Protein AF-A0A957FYM4-F1 (afdb_monomer_lite)

Foldseek 3Di:
DPDPPPDPDDPDPPPVCNVDPDVVVVVPDDPDPVVVVVVLVVLLVVVVVLVVLLVVLVVLLVVLVVVLVVLVVQLCVCPVVVVNVVSNVVSVVVNVVSVVSNVCSVVSNLVSLLVSLVSSLVVQLVVVVVVVVPDDPVVCVVDPPVVVSVVSNVVSVVVSCCSNPVVD

pLDDT: mean 79.16, std 12.12, range [47.62, 95.25]

Secondary structure (DSSP, 8-state):
---TTS---------GGGTS--HHHHHS-----HHHHHHHHHHHGGGHHHHHHHHHHHHHHHHHHHHHHHHHHHIIIIIIITT-HHHHHHHHHHHHHHHHHHHHHHHHHHHHHHHHHHHHHHHHHHHHHHHHHTS-HHHHHHS-HHHHHHHHHHHHHHHHHHHHHT--

Sequence (168 aa):
MSEATKKRSKREPVRLQDIMPDEDTLVLGKSYDSTLMRRLLRYMLPYKQRLAYAVVLMILAAFTGVAAPWIIGKAIDEGIRGGSLSTLRMWTGAFAAVALVEWYANRGRISLMAYVGTKVVADLRQQLFRHLHSLSLNFFNNYSIGRLMSRLLSDVEVMQDFITWSIT

Radius of gyration: 29.28 Å; chains: 1; bounding box: 52×36×106 Å

Structure (mmCIF, N/CA/C/O backbone):
data_AF-A0A957FYM4-F1
#
_entry.id   AF-A0A957FYM4-F1
#
loop_
_atom_site.group_PDB
_atom_site.id
_atom_site.type_symbol
_atom_site.label_atom_id
_atom_site.label_alt_id
_atom_site.label_comp_id
_atom_site.label_asym_id
_atom_site.label_entity_id
_atom_site.label_seq_id
_atom_site.pdbx_PDB_ins_code
_atom_site.Cartn_x
_atom_site.Cartn_y
_atom_site.Cartn_z
_atom_site.occupancy
_atom_site.B_iso_or_equiv
_atom_site.auth_seq_id
_atom_site.auth_comp_id
_atom_site.auth_asym_id
_atom_site.auth_atom_id
_atom_site.pdbx_PDB_model_num
ATOM 1 N N . MET A 1 1 ? 25.087 -29.239 73.507 1.00 47.62 1 MET A N 1
ATOM 2 C CA . MET A 1 1 ? 23.886 -28.432 73.176 1.00 47.62 1 MET A CA 1
ATOM 3 C C . MET A 1 1 ? 24.252 -27.267 72.246 1.00 47.62 1 MET A C 1
ATOM 5 O O . MET A 1 1 ? 23.859 -26.129 72.455 1.00 47.62 1 MET A O 1
ATOM 9 N N . SER A 1 2 ? 25.045 -27.577 71.217 1.00 54.03 2 SER A N 1
ATOM 10 C CA . SER A 1 2 ? 25.650 -26.657 70.254 1.00 54.03 2 SER A CA 1
ATOM 11 C C . SER A 1 2 ? 25.184 -27.128 68.886 1.00 54.03 2 SER A C 1
ATOM 13 O O . SER A 1 2 ? 25.703 -28.131 68.421 1.00 54.03 2 SER A O 1
ATOM 15 N N . GLU A 1 3 ? 24.147 -26.505 68.319 1.00 53.78 3 GLU A N 1
ATOM 16 C CA . GLU A 1 3 ? 23.767 -26.716 66.905 1.00 53.78 3 GLU A CA 1
ATOM 17 C C . GLU A 1 3 ? 22.685 -25.754 66.372 1.00 53.78 3 GLU A C 1
ATOM 19 O O . GLU A 1 3 ? 22.454 -25.696 65.168 1.00 53.78 3 GLU A O 1
ATOM 24 N N . ALA A 1 4 ? 22.053 -24.925 67.212 1.00 56.47 4 ALA A N 1
ATOM 25 C CA . ALA A 1 4 ? 20.946 -24.066 66.771 1.00 56.47 4 ALA A CA 1
ATOM 26 C C . ALA A 1 4 ? 21.354 -22.683 66.208 1.00 56.47 4 ALA A C 1
ATOM 28 O O . ALA A 1 4 ? 20.486 -21.910 65.805 1.00 56.47 4 ALA A O 1
ATOM 29 N N . THR A 1 5 ? 22.649 -22.350 66.133 1.00 58.56 5 THR A N 1
ATOM 30 C CA . THR A 1 5 ? 23.109 -20.979 65.802 1.00 58.56 5 THR A CA 1
ATOM 31 C C . THR A 1 5 ? 23.851 -20.850 64.465 1.00 58.56 5 THR A C 1
ATOM 33 O O . THR A 1 5 ? 24.456 -19.815 64.198 1.00 58.56 5 THR A O 1
ATOM 36 N N . LYS A 1 6 ? 23.814 -21.862 63.584 1.00 55.31 6 LYS A N 1
ATOM 37 C CA . LYS A 1 6 ? 24.590 -21.860 62.322 1.00 55.31 6 LYS A CA 1
ATOM 38 C C . LYS A 1 6 ? 23.749 -22.049 61.056 1.00 55.31 6 LYS A C 1
ATOM 40 O O . LYS A 1 6 ? 24.162 -22.730 60.125 1.00 55.31 6 LYS A O 1
ATOM 45 N N . LYS A 1 7 ? 22.571 -21.423 60.979 1.00 52.84 7 LYS A N 1
ATOM 46 C CA . LYS A 1 7 ? 21.787 -21.393 59.726 1.00 52.84 7 LYS A CA 1
ATOM 47 C C . LYS A 1 7 ? 21.223 -20.015 59.374 1.00 52.84 7 LYS A C 1
ATOM 49 O O . LYS A 1 7 ? 20.164 -19.903 58.771 1.00 52.84 7 LYS A O 1
ATOM 54 N N . ARG A 1 8 ? 21.943 -18.955 59.762 1.00 56.97 8 ARG A N 1
ATOM 55 C CA . ARG A 1 8 ? 21.573 -17.553 59.494 1.00 56.97 8 ARG A CA 1
ATOM 56 C C . ARG A 1 8 ? 22.384 -16.863 58.390 1.00 56.97 8 ARG A C 1
ATOM 58 O O . ARG A 1 8 ? 22.228 -15.665 58.215 1.00 56.97 8 ARG A O 1
ATOM 65 N N . SER A 1 9 ? 23.230 -17.572 57.644 1.00 56.88 9 SER A N 1
ATOM 66 C CA . SER A 1 9 ? 24.100 -16.944 56.640 1.00 56.88 9 SER A CA 1
ATOM 67 C C . SER A 1 9 ? 23.842 -17.497 55.241 1.00 56.88 9 SER A C 1
ATOM 69 O O . SER A 1 9 ? 23.815 -18.713 55.068 1.00 56.88 9 SER A O 1
ATOM 71 N N . LYS A 1 10 ? 23.700 -16.576 54.279 1.00 54.09 10 LYS A N 1
ATOM 72 C CA . LYS A 1 10 ? 23.363 -16.728 52.849 1.00 54.09 10 LYS A CA 1
ATOM 73 C C . LYS A 1 10 ? 21.873 -16.722 52.493 1.00 54.09 10 LYS A C 1
ATOM 75 O O . LYS A 1 10 ? 21.358 -17.647 51.879 1.00 54.09 10 LYS A O 1
ATOM 80 N N . ARG A 1 11 ? 21.186 -15.620 52.798 1.00 59.94 11 ARG A N 1
ATOM 81 C CA . ARG A 1 11 ? 20.218 -15.076 51.833 1.00 59.94 11 ARG A CA 1
ATOM 82 C C . ARG A 1 11 ? 20.982 -14.021 51.048 1.00 59.94 11 ARG A C 1
ATOM 84 O O . ARG A 1 11 ? 21.239 -12.944 51.577 1.00 59.94 11 ARG A O 1
ATOM 91 N N . GLU A 1 12 ? 21.466 -14.387 49.867 1.00 68.62 12 GLU A N 1
ATOM 92 C CA . GLU A 1 12 ? 21.976 -13.396 48.919 1.00 68.62 12 GLU A CA 1
ATOM 93 C C . GLU A 1 12 ? 20.856 -12.377 48.657 1.00 68.62 12 GLU A C 1
ATOM 95 O O . GLU A 1 12 ? 19.691 -12.781 48.557 1.00 68.62 12 GLU A O 1
ATOM 100 N N . PRO A 1 13 ? 21.147 -11.065 48.618 1.00 63.56 13 PRO A N 1
ATOM 101 C CA . PRO A 1 13 ? 20.144 -10.098 48.210 1.00 63.56 13 PRO A CA 1
ATOM 102 C C . PRO A 1 13 ? 19.756 -10.433 46.770 1.00 63.56 13 PRO A C 1
ATOM 104 O O . PRO A 1 13 ? 20.613 -10.419 45.886 1.00 63.56 13 PRO A O 1
ATOM 107 N N . VAL A 1 14 ? 18.482 -10.777 46.562 1.00 63.59 14 VAL A N 1
ATOM 108 C CA . VAL A 1 14 ? 17.882 -10.922 45.230 1.00 63.59 14 VAL A CA 1
ATOM 109 C C . VAL A 1 14 ? 18.240 -9.655 44.466 1.00 63.59 14 VAL A C 1
ATOM 111 O O . VAL A 1 14 ? 17.864 -8.555 44.883 1.00 63.59 14 VAL A O 1
ATOM 114 N N . ARG A 1 15 ? 19.075 -9.783 43.433 1.00 71.81 15 ARG A N 1
ATOM 115 C CA . ARG A 1 15 ? 19.561 -8.615 42.705 1.00 71.81 15 ARG A CA 1
ATOM 116 C C . ARG A 1 15 ? 18.370 -8.073 41.915 1.00 71.81 15 ARG A C 1
ATOM 118 O O . ARG A 1 15 ? 17.588 -8.844 41.377 1.00 71.81 15 ARG A O 1
ATOM 125 N N . LEU A 1 16 ? 18.206 -6.753 41.843 1.00 60.53 16 LEU A N 1
ATOM 126 C CA . LEU A 1 16 ? 17.051 -6.129 41.169 1.00 60.53 16 LEU A CA 1
ATOM 127 C C . LEU A 1 16 ? 16.911 -6.555 39.689 1.00 60.53 16 LEU A C 1
ATOM 129 O O . LEU A 1 16 ? 15.799 -6.621 39.174 1.00 60.53 16 LEU A O 1
ATOM 133 N N . GLN A 1 17 ? 18.027 -6.935 39.064 1.00 62.72 17 GLN A N 1
ATOM 134 C CA . GLN A 1 17 ? 18.131 -7.579 37.745 1.00 62.72 17 GLN A CA 1
ATOM 135 C C . GLN A 1 17 ? 17.377 -8.920 37.613 1.00 62.72 17 GLN A C 1
ATOM 137 O O . GLN A 1 17 ? 17.056 -9.313 36.503 1.00 62.72 17 GLN A O 1
ATOM 142 N N . ASP A 1 18 ? 17.062 -9.619 38.709 1.00 66.00 18 ASP A N 1
ATOM 143 C CA . ASP A 1 18 ? 16.307 -10.883 38.669 1.00 66.00 18 ASP A CA 1
ATOM 144 C C . ASP A 1 18 ? 14.781 -10.652 38.739 1.00 66.00 18 ASP A C 1
ATOM 146 O O . ASP A 1 18 ? 13.994 -11.563 38.487 1.00 66.00 18 ASP A O 1
ATOM 150 N N . ILE A 1 19 ? 14.349 -9.438 39.115 1.00 66.19 19 ILE A N 1
ATOM 151 C CA . ILE A 1 19 ? 12.933 -9.042 39.253 1.00 66.19 19 ILE A CA 1
ATOM 152 C C . ILE A 1 19 ? 12.475 -8.227 38.036 1.00 66.19 19 ILE A C 1
ATOM 154 O O . ILE A 1 19 ? 11.308 -8.302 37.647 1.00 66.19 19 ILE A O 1
ATOM 158 N N . MET A 1 20 ? 13.383 -7.457 37.432 1.00 59.78 20 MET A N 1
ATOM 159 C CA . MET A 1 20 ? 13.159 -6.769 36.165 1.00 59.78 20 MET A CA 1
ATOM 160 C C . MET A 1 20 ? 13.677 -7.646 35.020 1.00 59.78 20 MET A C 1
ATOM 162 O O . MET A 1 20 ? 14.887 -7.691 34.821 1.00 59.78 20 MET A O 1
ATOM 166 N N . PRO A 1 21 ? 12.804 -8.351 34.274 1.00 58.84 21 PRO A N 1
ATOM 167 C CA . PRO A 1 21 ? 13.200 -8.894 32.979 1.00 58.84 21 PRO A CA 1
ATOM 168 C C . PRO A 1 21 ? 13.765 -7.748 32.127 1.00 58.84 21 PRO A C 1
ATOM 170 O O . PRO A 1 21 ? 13.123 -6.698 32.048 1.00 58.84 21 PRO A O 1
ATOM 173 N N . ASP A 1 22 ? 14.959 -7.928 31.542 1.00 62.03 22 ASP A N 1
ATOM 174 C CA . ASP A 1 22 ? 15.563 -6.965 30.608 1.00 62.03 22 ASP A CA 1
ATOM 175 C C . ASP A 1 22 ? 14.495 -6.505 29.610 1.00 62.03 22 ASP A C 1
ATOM 177 O O . ASP A 1 22 ? 13.713 -7.333 29.129 1.00 62.03 22 ASP A O 1
ATOM 181 N N . GLU A 1 23 ? 14.433 -5.211 29.283 1.00 57.72 23 GLU A N 1
ATOM 182 C CA . GLU A 1 23 ? 13.453 -4.687 28.315 1.00 57.72 23 GLU A CA 1
ATOM 183 C C . GLU A 1 23 ? 13.493 -5.476 26.988 1.00 57.72 23 GLU A C 1
ATOM 185 O O . GLU A 1 23 ? 12.464 -5.697 26.350 1.00 57.72 23 GLU A O 1
ATOM 190 N N . ASP A 1 24 ? 14.652 -6.046 26.661 1.00 55.38 24 ASP A N 1
ATOM 191 C CA . ASP A 1 24 ? 14.901 -6.927 25.523 1.00 55.38 24 ASP A CA 1
ATOM 192 C C . ASP A 1 24 ? 14.105 -8.252 25.585 1.00 55.38 24 ASP A C 1
ATOM 194 O O . ASP A 1 24 ? 13.663 -8.776 24.559 1.00 55.38 24 ASP A O 1
ATOM 198 N N . THR A 1 25 ? 13.847 -8.785 26.785 1.00 52.59 25 THR A N 1
ATOM 199 C CA . THR A 1 25 ? 13.012 -9.985 26.997 1.00 52.59 25 THR A CA 1
ATOM 200 C C . THR A 1 25 ? 11.509 -9.699 26.923 1.00 52.59 25 THR A C 1
ATOM 202 O O . THR A 1 25 ? 10.739 -10.602 26.601 1.00 52.59 25 THR A O 1
ATOM 205 N N . LEU A 1 26 ? 11.070 -8.448 27.121 1.00 56.62 26 LEU A N 1
ATOM 206 C CA . LEU A 1 26 ? 9.686 -8.028 26.844 1.00 56.62 26 LEU A CA 1
ATOM 207 C C . LEU A 1 26 ? 9.401 -7.941 25.334 1.00 56.62 26 LEU A C 1
ATOM 209 O O . LEU A 1 26 ? 8.263 -8.153 24.911 1.00 56.62 26 LEU A O 1
ATOM 213 N N . VAL A 1 27 ? 10.430 -7.677 24.522 1.00 57.34 27 VAL A N 1
ATOM 214 C CA . VAL A 1 27 ? 10.346 -7.654 23.050 1.00 57.34 27 VAL A CA 1
ATOM 215 C C . VAL A 1 27 ? 10.353 -9.077 22.462 1.00 57.34 27 VAL A C 1
ATOM 217 O O . VAL A 1 27 ? 9.777 -9.321 21.399 1.00 57.34 27 VAL A O 1
ATOM 220 N N . LEU A 1 28 ? 10.924 -10.050 23.176 1.00 61.09 28 LEU A N 1
ATOM 221 C CA . LEU A 1 28 ? 11.068 -11.440 22.742 1.00 61.09 28 LEU A CA 1
ATOM 222 C C . LEU A 1 28 ? 10.103 -12.383 23.475 1.00 61.09 28 LEU A C 1
ATOM 224 O O . LEU A 1 28 ? 10.483 -13.095 24.398 1.00 61.09 28 LEU A O 1
ATOM 228 N N . GLY A 1 29 ? 8.860 -12.472 22.991 1.00 53.97 29 GLY A N 1
ATOM 229 C CA . GLY A 1 29 ? 8.046 -13.670 23.238 1.00 53.97 29 GLY A CA 1
ATOM 230 C C . GLY A 1 29 ? 6.637 -13.453 23.771 1.00 53.97 29 GLY A C 1
ATOM 231 O O . GLY A 1 29 ? 6.242 -14.074 24.756 1.00 53.97 29 GLY A O 1
ATOM 232 N N . LYS A 1 30 ? 5.808 -12.698 23.047 1.00 55.47 30 LYS A N 1
ATOM 233 C CA . LYS A 1 30 ? 4.384 -13.040 22.985 1.00 55.47 30 LYS A CA 1
ATOM 234 C C . LYS A 1 30 ? 4.096 -13.580 21.595 1.00 55.47 30 LYS A C 1
ATOM 236 O O . LYS A 1 30 ? 4.066 -12.837 20.619 1.00 55.47 30 LYS A O 1
ATOM 241 N N . SER A 1 31 ? 3.975 -14.901 21.528 1.00 52.88 31 SER A N 1
ATOM 242 C CA . SER A 1 31 ? 3.638 -15.671 20.338 1.00 52.88 31 SER A CA 1
ATOM 243 C C . SER A 1 31 ? 2.541 -14.976 19.542 1.00 52.88 31 SER A C 1
ATOM 245 O O . SER A 1 31 ? 1.538 -14.559 20.119 1.00 52.88 31 SER A O 1
ATOM 247 N N . TYR A 1 32 ? 2.737 -14.874 18.228 1.00 63.41 32 TYR A N 1
ATOM 248 C CA . TYR A 1 32 ? 1.705 -14.517 17.260 1.00 63.41 32 TYR A CA 1
ATOM 249 C C . TYR A 1 32 ? 0.356 -15.137 17.662 1.00 63.41 32 TYR A C 1
ATOM 251 O O . TYR A 1 32 ? 0.157 -16.351 17.551 1.00 63.41 32 TYR A O 1
ATOM 259 N N . ASP A 1 33 ? -0.561 -14.319 18.184 1.00 76.00 33 ASP A N 1
ATOM 260 C CA . ASP A 1 33 ? -1.870 -14.801 18.609 1.00 76.00 33 ASP A CA 1
ATOM 261 C C . ASP A 1 33 ? -2.749 -14.949 17.366 1.00 76.00 33 ASP A C 1
ATOM 263 O O . ASP A 1 33 ? -3.435 -14.028 16.908 1.00 76.00 33 ASP A O 1
ATOM 267 N N . SER A 1 34 ? -2.678 -16.142 16.781 1.00 73.94 34 SER A N 1
ATOM 268 C CA . SER A 1 34 ? -3.443 -16.523 15.593 1.00 73.94 34 SER A CA 1
ATOM 269 C C . SER A 1 34 ? -4.955 -16.312 15.761 1.00 73.94 34 SER A C 1
ATOM 271 O O . SER A 1 34 ? -5.656 -16.062 14.776 1.00 73.94 34 SER A O 1
ATOM 273 N N . THR A 1 35 ? -5.469 -16.328 16.997 1.00 79.50 35 THR A N 1
ATOM 274 C CA . THR A 1 35 ? -6.880 -16.054 17.301 1.00 79.50 35 THR A CA 1
ATOM 275 C C . THR A 1 35 ? -7.217 -14.588 17.051 1.00 79.50 35 THR A C 1
ATOM 277 O O . THR A 1 35 ? -8.233 -14.282 16.416 1.00 79.50 35 THR A O 1
ATOM 280 N N . LEU A 1 36 ? -6.346 -13.676 17.497 1.00 72.62 36 LEU A N 1
ATOM 281 C CA . LEU A 1 36 ? -6.487 -12.242 17.250 1.00 72.62 36 LEU A CA 1
ATOM 282 C C . LEU A 1 36 ? -6.352 -11.929 15.759 1.00 72.62 36 LEU A C 1
ATOM 284 O O . LEU A 1 36 ? -7.194 -11.208 15.219 1.00 72.62 36 LEU A O 1
ATOM 288 N N . MET A 1 37 ? -5.392 -12.548 15.062 1.00 74.25 37 MET A N 1
ATOM 289 C CA . MET A 1 37 ? -5.281 -12.381 13.608 1.00 74.25 37 MET A CA 1
ATOM 290 C C . MET A 1 37 ? -6.512 -12.869 12.861 1.00 74.25 37 MET A C 1
ATOM 292 O O . MET A 1 37 ? -7.019 -12.172 11.985 1.00 74.25 37 MET A O 1
ATOM 296 N N . ARG A 1 38 ? -7.067 -14.027 13.226 1.00 79.81 38 ARG A N 1
ATOM 297 C CA . ARG A 1 38 ? -8.289 -14.529 12.589 1.00 79.81 38 ARG A CA 1
ATOM 298 C C . ARG A 1 38 ? -9.481 -13.599 12.820 1.00 79.81 38 ARG A C 1
ATOM 300 O O . ARG A 1 38 ? -10.337 -13.466 11.943 1.00 79.81 38 ARG A O 1
ATOM 307 N N . ARG A 1 39 ? -9.542 -12.939 13.981 1.00 78.12 39 ARG A N 1
ATOM 308 C CA . ARG A 1 39 ? -10.565 -11.931 14.282 1.00 78.12 39 ARG A CA 1
ATOM 309 C C . ARG A 1 39 ? -10.377 -10.672 13.434 1.00 78.12 39 ARG A C 1
ATOM 311 O O . ARG A 1 39 ? -11.365 -10.177 12.903 1.00 78.12 39 ARG A O 1
ATOM 318 N N . LEU A 1 40 ? -9.145 -10.209 13.230 1.00 74.38 40 LEU A N 1
ATOM 319 C CA . LEU A 1 40 ? -8.841 -9.060 12.364 1.00 74.38 40 LEU A CA 1
ATOM 320 C C . LEU A 1 40 ? -9.120 -9.334 10.895 1.00 74.38 40 LEU A C 1
ATOM 322 O O . LEU A 1 40 ? -9.804 -8.548 10.241 1.00 74.38 40 LEU A O 1
ATOM 326 N N . LEU A 1 41 ? -8.696 -10.497 10.404 1.00 76.19 41 LEU A N 1
ATOM 327 C CA . LEU A 1 41 ? -9.007 -10.945 9.051 1.00 76.19 41 LEU A CA 1
ATOM 328 C C . LEU A 1 41 ? -10.521 -10.969 8.810 1.00 76.19 41 LEU A C 1
ATOM 330 O O . LEU A 1 41 ? -10.971 -10.665 7.708 1.00 76.19 41 LEU A O 1
ATOM 334 N N . ARG A 1 42 ? -11.335 -11.239 9.841 1.00 83.25 42 ARG A N 1
ATOM 335 C CA . ARG A 1 42 ? -12.797 -11.160 9.733 1.00 83.25 42 ARG A CA 1
ATOM 336 C C . ARG A 1 42 ? -13.319 -9.738 9.507 1.00 83.25 42 ARG A C 1
ATOM 338 O O . ARG A 1 42 ? -14.280 -9.590 8.759 1.00 83.25 42 ARG A O 1
ATOM 345 N N . TYR A 1 43 ? -12.697 -8.712 10.087 1.00 75.44 43 TYR A N 1
ATOM 346 C CA . TYR A 1 43 ? -13.034 -7.312 9.783 1.00 75.44 43 TYR A CA 1
ATOM 347 C C . TYR A 1 43 ? -12.554 -6.886 8.390 1.00 75.44 43 TYR A C 1
ATOM 349 O O . TYR A 1 43 ? -13.137 -5.990 7.789 1.00 75.44 43 TYR A O 1
ATOM 357 N N . MET A 1 44 ? -11.545 -7.564 7.838 1.00 75.75 44 MET A N 1
ATOM 358 C CA . MET A 1 44 ? -11.050 -7.330 6.478 1.00 75.75 44 MET A CA 1
ATOM 359 C C . MET A 1 44 ? -11.864 -8.054 5.389 1.00 75.75 44 MET A C 1
ATOM 361 O O . MET A 1 44 ? -11.954 -7.557 4.266 1.00 75.75 44 MET A O 1
ATOM 365 N N . LEU A 1 45 ? -12.500 -9.194 5.702 1.00 80.31 45 LEU A N 1
ATOM 366 C CA . LEU A 1 45 ? -13.365 -9.968 4.790 1.00 80.31 45 LEU A CA 1
ATOM 367 C C . LEU A 1 45 ? -14.399 -9.146 3.990 1.00 80.31 45 LEU A C 1
ATOM 369 O O . LEU A 1 45 ? -14.524 -9.409 2.789 1.00 80.31 45 LEU A O 1
ATOM 373 N N . PRO A 1 46 ? -15.140 -8.174 4.565 1.00 83.38 46 PRO A N 1
ATOM 374 C CA . PRO A 1 46 ? -16.076 -7.354 3.786 1.00 83.38 46 PRO A CA 1
ATOM 375 C C . PRO A 1 46 ? -15.391 -6.550 2.669 1.00 83.38 46 PRO A C 1
ATOM 377 O O . PRO A 1 46 ? -16.026 -6.226 1.668 1.00 83.38 46 PRO A O 1
ATOM 380 N N . TYR A 1 47 ? -14.083 -6.300 2.779 1.00 83.94 47 TYR A N 1
ATOM 381 C CA . TYR A 1 47 ? -13.279 -5.571 1.798 1.00 83.94 47 TYR A CA 1
ATOM 382 C C . TYR A 1 47 ? -12.472 -6.491 0.860 1.00 83.94 47 TYR A C 1
ATOM 384 O O . TYR A 1 47 ? -11.612 -6.008 0.122 1.00 83.94 47 TYR A O 1
ATOM 392 N N . LYS A 1 48 ? -12.766 -7.804 0.819 1.00 82.88 48 LYS A N 1
ATOM 393 C CA . LYS A 1 48 ? -12.007 -8.818 0.052 1.00 82.88 48 LYS A CA 1
ATOM 394 C C . LYS A 1 48 ? -11.786 -8.485 -1.426 1.00 82.88 48 LYS A C 1
ATOM 396 O O . LYS A 1 48 ? -10.723 -8.778 -1.953 1.00 82.88 48 LYS A O 1
ATOM 401 N N . GLN A 1 49 ? -12.757 -7.856 -2.094 1.00 87.06 49 GLN A N 1
ATOM 402 C CA . GLN A 1 49 ? -12.613 -7.472 -3.504 1.00 87.06 49 GLN A CA 1
ATOM 403 C C . GLN A 1 49 ? -11.549 -6.385 -3.672 1.00 87.06 49 GLN A C 1
ATOM 405 O O . GLN A 1 49 ? -10.698 -6.480 -4.546 1.00 87.06 49 GLN A O 1
ATOM 410 N N . ARG A 1 50 ? -11.557 -5.377 -2.794 1.00 86.69 50 ARG A N 1
ATOM 411 C CA . ARG A 1 50 ? -10.576 -4.282 -2.811 1.00 86.69 50 ARG A CA 1
ATOM 412 C C . ARG A 1 50 ? -9.187 -4.785 -2.438 1.00 86.69 50 ARG A C 1
ATOM 414 O O . ARG A 1 50 ? -8.219 -4.395 -3.076 1.00 86.69 50 ARG A O 1
ATOM 421 N N . LEU A 1 51 ? -9.103 -5.700 -1.473 1.00 85.25 51 LEU A N 1
ATOM 422 C CA . LEU A 1 51 ? -7.852 -6.379 -1.136 1.00 85.25 51 LEU A CA 1
ATOM 423 C C . LEU A 1 51 ? -7.322 -7.202 -2.314 1.00 85.25 51 LEU A C 1
ATOM 425 O O . LEU A 1 51 ? -6.143 -7.099 -2.626 1.00 85.25 51 LEU A O 1
ATOM 429 N N . ALA A 1 52 ? -8.179 -7.945 -3.020 1.00 88.56 52 ALA A N 1
ATOM 430 C CA . ALA A 1 52 ? -7.773 -8.688 -4.212 1.00 88.56 52 ALA A CA 1
ATOM 431 C C . ALA A 1 52 ? -7.221 -7.757 -5.304 1.00 88.56 52 ALA A C 1
ATOM 433 O O . ALA A 1 52 ? -6.150 -8.021 -5.843 1.00 88.56 52 ALA A O 1
ATOM 434 N N . TYR A 1 53 ? -7.886 -6.627 -5.574 1.00 91.38 53 TYR A N 1
ATOM 435 C CA . TYR A 1 53 ? -7.363 -5.613 -6.496 1.00 91.38 53 TYR A CA 1
ATOM 436 C C . TYR A 1 53 ? -6.013 -5.048 -6.039 1.00 91.38 53 TYR A C 1
ATOM 438 O O . TYR A 1 53 ? -5.100 -4.917 -6.851 1.00 91.38 53 TYR A O 1
ATOM 446 N N . ALA A 1 54 ? -5.850 -4.758 -4.748 1.00 87.69 54 ALA A N 1
ATOM 447 C CA . ALA A 1 54 ? -4.584 -4.266 -4.212 1.00 87.69 54 ALA A CA 1
ATOM 448 C C . ALA A 1 54 ? -3.453 -5.304 -4.337 1.00 87.69 54 ALA A C 1
ATOM 450 O O . ALA A 1 54 ? -2.326 -4.932 -4.654 1.00 87.69 54 ALA A O 1
ATOM 451 N N . VAL A 1 55 ? -3.753 -6.598 -4.167 1.00 89.38 55 VAL A N 1
ATOM 452 C CA . VAL A 1 55 ? -2.799 -7.700 -4.389 1.00 89.38 55 VAL A CA 1
ATOM 453 C C . VAL A 1 55 ? -2.388 -7.791 -5.860 1.00 89.38 55 VAL A C 1
ATOM 455 O O . VAL A 1 55 ? -1.204 -7.938 -6.147 1.00 89.38 55 VAL A O 1
ATOM 458 N N . VAL A 1 56 ? -3.320 -7.639 -6.804 1.00 93.00 56 VAL A N 1
ATOM 459 C CA . VAL A 1 56 ? -2.978 -7.609 -8.239 1.00 93.00 56 VAL A CA 1
ATOM 460 C C . VAL A 1 56 ? -2.056 -6.427 -8.556 1.00 93.00 56 VAL A C 1
ATOM 462 O O . VAL A 1 56 ? -1.041 -6.609 -9.225 1.00 93.00 56 VAL A O 1
ATOM 465 N N . LEU A 1 57 ? -2.357 -5.233 -8.033 1.00 91.62 57 LEU A N 1
ATOM 466 C CA . LEU A 1 57 ? -1.496 -4.056 -8.199 1.00 91.62 57 LEU A CA 1
ATOM 467 C C . LEU A 1 57 ? -0.120 -4.243 -7.546 1.00 91.62 57 LEU A C 1
ATOM 469 O O . LEU A 1 57 ? 0.876 -3.764 -8.078 1.00 91.62 57 LEU A O 1
ATOM 473 N N . MET A 1 58 ? -0.049 -4.960 -6.423 1.00 90.31 58 MET A N 1
ATOM 474 C CA . MET A 1 58 ? 1.209 -5.306 -5.763 1.00 90.31 58 MET A CA 1
ATOM 475 C C . MET A 1 58 ? 2.082 -6.217 -6.616 1.00 90.31 58 MET A C 1
ATOM 477 O O . MET A 1 58 ? 3.267 -5.946 -6.781 1.00 90.31 58 MET A O 1
ATOM 481 N N . ILE A 1 59 ? 1.493 -7.273 -7.175 1.00 92.75 59 ILE A N 1
ATOM 482 C CA . ILE A 1 59 ? 2.196 -8.191 -8.071 1.00 92.75 59 ILE A CA 1
ATOM 483 C C . ILE A 1 59 ? 2.697 -7.426 -9.300 1.00 92.75 59 ILE A C 1
ATOM 485 O O . ILE A 1 59 ? 3.857 -7.567 -9.679 1.00 92.75 59 ILE A O 1
ATOM 489 N N . LEU A 1 60 ? 1.855 -6.566 -9.881 1.00 92.62 60 LEU A N 1
ATOM 490 C CA . LEU A 1 60 ? 2.237 -5.725 -11.012 1.00 92.62 60 LEU A CA 1
ATOM 491 C C . LEU A 1 60 ? 3.415 -4.803 -10.668 1.00 92.62 60 LEU A C 1
ATOM 493 O O . LEU A 1 60 ? 4.383 -4.768 -11.422 1.00 92.62 60 LEU A O 1
ATOM 497 N N . ALA A 1 61 ? 3.366 -4.122 -9.520 1.00 89.62 61 ALA A N 1
ATOM 498 C CA . ALA A 1 61 ? 4.446 -3.254 -9.052 1.00 89.62 61 ALA A CA 1
ATOM 499 C C . ALA A 1 61 ? 5.762 -4.026 -8.826 1.00 89.62 61 ALA A C 1
ATOM 501 O O . ALA A 1 61 ? 6.837 -3.540 -9.176 1.00 89.62 61 ALA A O 1
ATOM 502 N N . ALA A 1 62 ? 5.687 -5.251 -8.296 1.00 91.06 62 ALA A N 1
ATOM 503 C CA . ALA A 1 62 ? 6.857 -6.110 -8.120 1.00 91.06 62 ALA A CA 1
ATOM 504 C C . ALA A 1 62 ? 7.479 -6.510 -9.469 1.00 91.06 62 ALA A C 1
ATOM 506 O O . ALA A 1 62 ? 8.697 -6.434 -9.638 1.00 91.06 62 ALA A O 1
ATOM 507 N N . PHE A 1 63 ? 6.654 -6.880 -10.455 1.00 92.94 63 PHE A N 1
ATOM 508 C CA . PHE A 1 63 ? 7.136 -7.186 -11.804 1.00 92.94 63 PHE A CA 1
ATOM 509 C C . PHE A 1 63 ? 7.785 -5.972 -12.473 1.00 92.94 63 PHE A C 1
ATOM 511 O O . PHE A 1 63 ? 8.853 -6.113 -13.067 1.00 92.94 63 PHE A O 1
ATOM 518 N N . THR A 1 64 ? 7.188 -4.782 -12.362 1.00 90.44 64 THR A N 1
ATOM 519 C CA . THR A 1 64 ? 7.772 -3.564 -12.942 1.00 90.44 64 THR A CA 1
ATOM 520 C C . THR A 1 64 ? 9.091 -3.178 -12.274 1.00 90.44 64 THR A C 1
ATOM 522 O O . THR A 1 64 ? 10.026 -2.801 -12.979 1.00 90.44 64 THR A O 1
ATOM 525 N N . GLY A 1 65 ? 9.215 -3.372 -10.956 1.00 87.19 65 GLY A N 1
ATOM 526 C CA . GLY A 1 65 ? 10.458 -3.111 -10.224 1.00 87.19 65 GLY A CA 1
ATOM 527 C C . GLY A 1 65 ? 11.630 -3.990 -10.681 1.00 87.19 65 GLY A C 1
ATOM 528 O O . GLY A 1 65 ? 12.769 -3.530 -10.726 1.00 87.19 65 GLY A O 1
ATOM 529 N N . VAL A 1 66 ? 11.361 -5.236 -11.093 1.00 90.75 66 VAL A N 1
ATOM 530 C CA . VAL A 1 66 ? 12.378 -6.134 -11.680 1.00 90.75 66 VAL A CA 1
ATOM 531 C C . VAL A 1 66 ? 12.594 -5.859 -13.173 1.00 90.75 66 VAL A C 1
ATOM 533 O O . VAL A 1 66 ? 13.709 -5.997 -13.677 1.00 90.75 66 VAL A O 1
ATOM 536 N N . ALA A 1 67 ? 11.556 -5.439 -13.898 1.00 89.50 67 ALA A N 1
ATOM 537 C CA . ALA A 1 67 ? 11.667 -5.094 -15.313 1.00 89.50 67 ALA A CA 1
ATOM 538 C C . ALA A 1 67 ? 12.569 -3.869 -15.547 1.00 89.50 67 ALA A C 1
ATOM 540 O O . ALA A 1 67 ? 13.291 -3.830 -16.542 1.00 89.50 67 ALA A O 1
ATOM 541 N N . ALA A 1 68 ? 12.577 -2.899 -14.627 1.00 87.94 68 ALA A N 1
ATOM 542 C CA . ALA A 1 68 ? 13.391 -1.686 -14.720 1.00 87.94 68 ALA A CA 1
ATOM 543 C C . ALA A 1 68 ? 14.901 -1.956 -14.947 1.00 87.94 68 ALA A C 1
ATOM 545 O O . ALA A 1 68 ? 15.422 -1.511 -15.975 1.00 87.94 68 ALA A O 1
ATOM 546 N N . PRO A 1 69 ? 15.624 -2.705 -14.086 1.00 91.00 69 PRO A N 1
ATOM 547 C CA . PRO A 1 69 ? 17.044 -3.000 -14.303 1.00 91.00 69 PRO A CA 1
ATOM 548 C C . PRO A 1 69 ? 17.297 -3.841 -15.561 1.00 91.00 69 PRO A C 1
ATOM 550 O O . PRO A 1 69 ? 18.313 -3.645 -16.228 1.00 91.00 69 PRO A O 1
ATOM 553 N N . TRP A 1 70 ? 16.370 -4.732 -15.931 1.00 92.56 70 TRP A N 1
ATOM 554 C CA . TRP A 1 70 ? 16.478 -5.515 -17.164 1.00 92.56 70 TRP A CA 1
ATOM 555 C C . TRP A 1 70 ? 16.414 -4.629 -18.421 1.00 92.56 70 TRP A C 1
ATOM 557 O O . TRP A 1 70 ? 17.247 -4.767 -19.318 1.00 92.56 70 TRP A O 1
ATOM 567 N N . ILE A 1 71 ? 15.485 -3.664 -18.459 1.00 90.50 71 ILE A N 1
ATOM 568 C CA . ILE A 1 71 ? 15.359 -2.686 -19.554 1.00 90.50 71 ILE A CA 1
ATOM 569 C C . ILE A 1 71 ? 16.591 -1.783 -19.625 1.00 90.50 71 ILE A C 1
ATOM 571 O O . ILE A 1 71 ? 17.102 -1.528 -20.714 1.00 90.50 71 ILE A O 1
ATOM 575 N N . ILE A 1 72 ? 17.093 -1.320 -18.477 1.00 90.69 72 ILE A N 1
ATOM 576 C CA . ILE A 1 72 ? 18.308 -0.497 -18.421 1.00 90.69 72 ILE A CA 1
ATOM 577 C C . ILE A 1 72 ? 19.505 -1.272 -18.985 1.00 90.69 72 ILE A C 1
ATOM 579 O O . ILE A 1 72 ? 20.243 -0.728 -19.806 1.00 90.69 72 ILE A O 1
ATOM 583 N N . GLY A 1 73 ? 19.670 -2.547 -18.616 1.00 90.12 73 GLY A N 1
ATOM 584 C CA . GLY A 1 73 ? 20.725 -3.401 -19.169 1.00 90.12 73 GLY A CA 1
ATOM 585 C C . GLY A 1 73 ? 20.653 -3.494 -20.695 1.00 90.12 73 GLY A C 1
ATOM 586 O O . GLY A 1 73 ? 21.641 -3.242 -21.384 1.00 90.12 73 GLY A O 1
ATOM 587 N N . LYS A 1 74 ? 19.455 -3.738 -21.236 1.00 89.50 74 LYS A N 1
ATOM 588 C CA . LYS A 1 74 ? 19.216 -3.780 -22.686 1.00 89.50 74 LYS A CA 1
ATOM 589 C C . LYS A 1 74 ? 19.485 -2.452 -23.390 1.00 89.50 74 LYS A C 1
ATOM 591 O O . LYS A 1 74 ? 20.101 -2.440 -24.454 1.00 89.50 74 LYS A O 1
ATOM 596 N N . ALA A 1 75 ? 19.098 -1.335 -22.779 1.00 89.38 75 ALA A N 1
ATOM 597 C CA . ALA A 1 75 ? 19.385 -0.004 -23.305 1.00 89.38 75 ALA A CA 1
ATOM 598 C C . ALA A 1 75 ? 20.898 0.267 -23.397 1.00 89.38 75 ALA A C 1
ATOM 600 O O . ALA A 1 75 ? 21.362 0.872 -24.367 1.00 89.38 75 ALA A O 1
ATOM 601 N N . ILE A 1 76 ? 21.677 -0.204 -22.418 1.00 89.38 76 ILE A N 1
ATOM 602 C CA . ILE A 1 76 ? 23.138 -0.066 -22.411 1.00 89.38 76 ILE A CA 1
ATOM 603 C C . ILE A 1 76 ? 23.775 -0.967 -23.476 1.00 89.38 76 ILE A C 1
ATOM 605 O O . ILE A 1 76 ? 24.584 -0.486 -24.271 1.00 89.38 76 ILE A O 1
ATOM 609 N N . ASP A 1 77 ? 23.412 -2.248 -23.521 1.00 89.62 77 ASP A N 1
ATOM 610 C CA . ASP A 1 77 ? 24.048 -3.220 -24.417 1.00 89.62 77 ASP A CA 1
ATOM 611 C C . ASP A 1 77 ? 23.691 -2.996 -25.892 1.00 89.62 77 ASP A C 1
ATOM 613 O O . ASP A 1 77 ? 24.566 -2.998 -26.755 1.00 89.62 77 ASP A O 1
ATOM 617 N N . GLU A 1 78 ? 22.420 -2.761 -26.206 1.00 85.69 78 GLU A N 1
ATOM 618 C CA . GLU A 1 78 ? 21.961 -2.652 -27.598 1.00 85.69 78 GLU A CA 1
ATOM 619 C C . GLU A 1 78 ? 21.948 -1.197 -28.093 1.00 85.69 78 GLU A C 1
ATOM 621 O O . GLU A 1 78 ? 22.188 -0.924 -29.272 1.00 85.69 78 GLU A O 1
ATOM 626 N N . GLY A 1 79 ? 21.698 -0.242 -27.193 1.00 85.50 79 GLY A N 1
ATOM 627 C CA . GLY A 1 79 ? 21.677 1.184 -27.515 1.00 85.50 79 GLY A CA 1
ATOM 628 C C . GLY A 1 79 ? 23.069 1.808 -27.483 1.00 85.50 79 GLY A C 1
ATOM 629 O O . GLY A 1 79 ? 23.566 2.260 -28.515 1.00 85.50 79 GLY A O 1
ATOM 630 N N . ILE A 1 80 ? 23.699 1.835 -26.301 1.00 84.62 80 ILE A N 1
ATOM 631 C CA . ILE A 1 80 ? 24.976 2.538 -26.090 1.00 84.62 80 ILE A CA 1
ATOM 632 C C . ILE A 1 80 ? 26.141 1.771 -26.722 1.00 84.62 80 ILE A C 1
ATOM 634 O O . ILE A 1 80 ? 26.860 2.335 -27.544 1.00 84.62 80 ILE A O 1
ATOM 638 N N . ARG A 1 81 ? 26.327 0.487 -26.383 1.00 83.62 81 ARG A N 1
ATOM 639 C CA . ARG A 1 81 ? 27.427 -0.327 -26.939 1.00 83.62 81 ARG A CA 1
ATOM 640 C C . ARG A 1 81 ? 27.221 -0.650 -28.419 1.00 83.62 81 ARG A C 1
ATOM 642 O O . ARG A 1 81 ? 28.189 -0.659 -29.170 1.00 83.62 81 ARG A O 1
ATOM 649 N N . GLY A 1 82 ? 25.973 -0.858 -28.842 1.00 81.31 82 GLY A N 1
ATOM 650 C CA . GLY A 1 82 ? 25.612 -1.049 -30.251 1.00 81.31 82 GLY A CA 1
ATOM 651 C C . GLY A 1 82 ? 25.666 0.223 -31.110 1.00 81.31 82 GLY A C 1
ATOM 652 O O . GLY A 1 82 ? 25.533 0.133 -32.328 1.00 81.31 82 GLY A O 1
ATOM 653 N N . GLY A 1 83 ? 25.841 1.409 -30.510 1.00 84.62 83 GLY A N 1
ATOM 654 C CA . GLY A 1 83 ? 25.965 2.687 -31.224 1.00 84.62 83 GLY A CA 1
ATOM 655 C C . GLY A 1 83 ? 24.694 3.160 -31.943 1.00 84.62 83 GLY A C 1
ATOM 656 O O . GLY A 1 83 ? 24.761 4.038 -32.803 1.00 84.62 83 GLY A O 1
ATOM 657 N N . SER A 1 84 ? 23.525 2.595 -31.622 1.00 84.50 84 SER A N 1
ATOM 658 C CA . SER A 1 84 ? 22.280 2.845 -32.354 1.00 84.50 84 SER A CA 1
ATOM 659 C C . SER A 1 84 ? 21.314 3.744 -31.565 1.00 84.50 84 SER A C 1
ATOM 661 O O . SER A 1 84 ? 20.618 3.319 -30.642 1.00 84.50 84 SER A O 1
ATOM 663 N N . LEU A 1 85 ? 21.218 5.024 -31.960 1.00 84.06 85 LEU A N 1
ATOM 664 C CA . LEU A 1 85 ? 20.325 5.997 -31.303 1.00 84.06 85 LEU A CA 1
ATOM 665 C C . LEU A 1 85 ? 18.836 5.620 -31.401 1.00 84.06 85 LEU A C 1
ATOM 667 O O . LEU A 1 85 ? 18.047 6.017 -30.544 1.00 84.06 85 LEU A O 1
ATOM 671 N N . SER A 1 86 ? 18.437 4.894 -32.449 1.00 88.00 86 SER A N 1
ATOM 672 C CA . SER A 1 86 ? 17.047 4.460 -32.636 1.00 88.00 86 SER A CA 1
ATOM 673 C C . SER A 1 86 ? 16.640 3.414 -31.594 1.00 88.00 86 SER A C 1
ATOM 675 O O . SER A 1 86 ? 15.622 3.594 -30.925 1.00 88.00 86 SER A O 1
ATOM 677 N N . THR A 1 87 ? 17.469 2.388 -31.392 1.00 86.62 87 THR A N 1
ATOM 678 C CA . THR A 1 87 ? 17.263 1.337 -30.384 1.00 86.62 87 THR A CA 1
ATOM 679 C C . THR A 1 87 ? 17.283 1.921 -28.978 1.00 86.62 87 THR A C 1
ATOM 681 O O . THR A 1 87 ? 16.429 1.592 -28.158 1.00 86.62 87 THR A O 1
ATOM 684 N N . LEU A 1 88 ? 18.190 2.872 -28.717 1.00 88.50 88 LEU A N 1
ATOM 685 C CA . LEU A 1 88 ? 18.237 3.578 -27.439 1.00 88.50 88 LEU A CA 1
ATOM 686 C C . LEU A 1 88 ? 16.932 4.336 -27.157 1.00 88.50 88 LEU A C 1
ATOM 688 O O . LEU A 1 88 ? 16.355 4.157 -26.090 1.00 88.50 88 LEU A O 1
ATOM 692 N N . ARG A 1 89 ? 16.410 5.116 -28.119 1.00 90.94 89 ARG A N 1
ATOM 693 C CA . ARG A 1 89 ? 15.120 5.816 -27.953 1.00 90.94 89 ARG A CA 1
ATOM 694 C C . ARG A 1 89 ? 13.960 4.856 -27.699 1.00 90.94 89 ARG A C 1
ATOM 696 O O . ARG A 1 89 ? 13.097 5.173 -26.885 1.00 90.94 89 ARG A O 1
ATOM 703 N N . MET A 1 90 ? 13.937 3.704 -28.371 1.00 91.31 90 MET A N 1
ATOM 704 C CA . MET A 1 90 ? 12.902 2.690 -28.164 1.00 91.31 90 MET A CA 1
ATOM 705 C C . MET A 1 90 ? 12.934 2.150 -26.729 1.00 91.31 90 MET A C 1
ATOM 707 O O . MET A 1 90 ? 11.905 2.157 -26.054 1.00 91.31 90 MET A O 1
ATOM 711 N N . TRP A 1 91 ? 14.111 1.757 -26.232 1.00 91.62 91 TRP A N 1
ATOM 712 C CA . TRP A 1 91 ? 14.270 1.262 -24.862 1.00 91.62 91 TRP A CA 1
ATOM 713 C C . TRP A 1 91 ? 14.018 2.345 -23.807 1.00 91.62 91 TRP A C 1
ATOM 715 O O . TRP A 1 91 ? 13.401 2.060 -22.784 1.00 91.62 91 TRP A O 1
ATOM 725 N N . THR A 1 92 ? 14.405 3.600 -24.062 1.00 90.56 92 THR A N 1
ATOM 726 C CA . THR A 1 92 ? 14.052 4.737 -23.196 1.00 90.56 92 THR A CA 1
ATOM 727 C C . THR A 1 92 ? 12.538 4.957 -23.143 1.00 90.56 92 THR A C 1
ATOM 729 O O . THR A 1 92 ? 11.990 5.169 -22.064 1.00 90.56 92 THR A O 1
ATOM 732 N N . GLY A 1 93 ? 11.841 4.865 -24.280 1.00 92.81 93 GLY A N 1
ATOM 733 C CA . GLY A 1 93 ? 10.379 4.945 -24.329 1.00 92.81 93 GLY A CA 1
ATOM 734 C C . GLY A 1 93 ? 9.701 3.794 -23.581 1.00 92.81 93 GLY A C 1
ATOM 735 O O . GLY A 1 93 ? 8.771 4.023 -22.809 1.00 92.81 93 GLY A O 1
ATOM 736 N N . ALA A 1 94 ? 10.205 2.567 -23.743 1.00 91.69 94 ALA A N 1
ATOM 737 C CA . ALA A 1 94 ? 9.727 1.397 -23.009 1.00 91.69 94 ALA A CA 1
ATOM 738 C C . ALA A 1 94 ? 9.945 1.544 -21.494 1.00 91.69 94 ALA A C 1
ATOM 740 O O . ALA A 1 94 ? 9.037 1.265 -20.713 1.00 91.69 94 ALA A O 1
ATOM 741 N N . PHE A 1 95 ? 11.111 2.045 -21.077 1.00 92.62 95 PHE A N 1
ATOM 742 C CA . PHE A 1 95 ? 11.397 2.347 -19.677 1.00 92.62 95 PHE A CA 1
ATOM 743 C C . PHE A 1 95 ? 10.422 3.385 -19.113 1.00 92.62 95 PHE A C 1
ATOM 745 O O . PHE A 1 95 ? 9.850 3.167 -18.050 1.00 92.62 95 PHE A O 1
ATOM 752 N N . ALA A 1 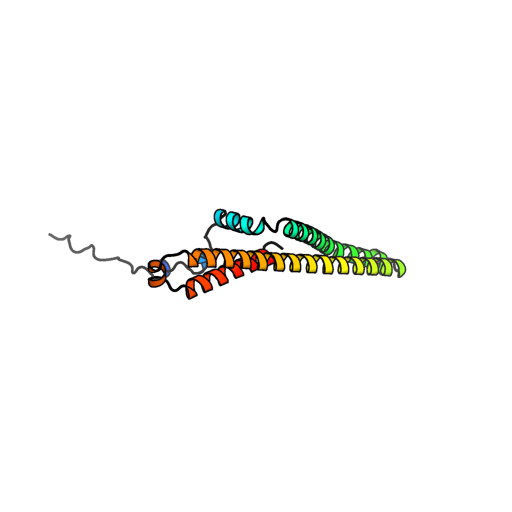96 ? 10.176 4.477 -19.843 1.00 94.12 96 ALA A N 1
ATOM 753 C CA . ALA A 1 96 ? 9.216 5.496 -19.427 1.00 94.12 96 ALA A CA 1
ATOM 754 C C . ALA A 1 96 ? 7.800 4.916 -19.263 1.00 94.12 96 ALA A C 1
ATOM 756 O O . ALA A 1 96 ? 7.126 5.210 -18.279 1.00 94.12 96 ALA A O 1
ATOM 757 N N . ALA A 1 97 ? 7.364 4.046 -20.180 1.00 93.38 97 ALA A N 1
ATOM 758 C CA . ALA A 1 97 ? 6.076 3.365 -20.070 1.00 93.38 97 ALA A CA 1
ATOM 759 C C . ALA A 1 97 ? 6.006 2.456 -18.829 1.00 93.38 97 ALA A C 1
ATOM 761 O O . ALA A 1 97 ? 5.032 2.520 -18.081 1.00 93.38 97 ALA A O 1
ATOM 762 N N . VAL A 1 98 ? 7.044 1.654 -18.569 1.00 93.38 98 VAL A N 1
ATOM 763 C CA . VAL A 1 98 ? 7.112 0.792 -17.376 1.00 93.38 98 VAL A CA 1
ATOM 764 C C . VAL A 1 98 ? 7.126 1.616 -16.091 1.00 93.38 98 VAL A C 1
ATOM 766 O O . VAL A 1 98 ? 6.386 1.287 -15.170 1.00 93.38 98 VAL A O 1
ATOM 769 N N . ALA A 1 99 ? 7.874 2.719 -16.048 1.00 92.38 99 ALA A N 1
ATOM 770 C CA . ALA A 1 99 ? 7.913 3.618 -14.897 1.00 92.38 99 ALA A CA 1
ATOM 771 C C . ALA A 1 99 ? 6.541 4.254 -14.606 1.00 92.38 99 ALA A C 1
ATOM 773 O O . ALA A 1 99 ? 6.148 4.392 -13.448 1.00 92.38 99 ALA A O 1
ATOM 774 N N . LEU A 1 100 ? 5.769 4.603 -15.643 1.00 94.81 100 LEU A N 1
ATOM 775 C CA . LEU A 1 100 ? 4.398 5.097 -15.475 1.00 94.81 100 LEU A CA 1
ATOM 776 C C . LEU A 1 100 ? 3.462 4.018 -14.917 1.00 94.81 100 LEU A C 1
ATOM 778 O O . LEU A 1 100 ? 2.652 4.307 -14.032 1.00 94.81 100 LEU A O 1
ATOM 782 N N . VAL A 1 101 ? 3.579 2.782 -15.411 1.00 93.94 101 VAL A N 1
ATOM 783 C CA . VAL A 1 101 ? 2.804 1.643 -14.897 1.00 93.94 101 VAL A CA 1
ATOM 784 C C . VAL A 1 101 ? 3.168 1.360 -13.444 1.00 93.94 101 VAL A C 1
ATOM 786 O O . VAL A 1 101 ? 2.269 1.192 -12.624 1.00 93.94 101 VAL A O 1
ATOM 789 N N . GLU A 1 102 ? 4.456 1.363 -13.106 1.00 92.69 102 GLU A N 1
ATOM 790 C CA . GLU A 1 102 ? 4.944 1.182 -11.740 1.00 92.69 102 GLU A CA 1
ATOM 791 C C . GLU A 1 102 ? 4.387 2.259 -10.805 1.00 92.69 102 GLU A C 1
ATOM 793 O O . GLU A 1 102 ? 3.817 1.944 -9.758 1.00 92.69 102 GLU A O 1
ATOM 798 N N . TRP A 1 103 ? 4.485 3.530 -11.205 1.00 93.81 103 TRP A N 1
ATOM 799 C CA . TRP A 1 103 ? 3.957 4.651 -10.434 1.00 93.81 103 TRP A CA 1
ATOM 800 C C . TRP A 1 103 ? 2.454 4.502 -10.183 1.00 93.81 103 TRP A C 1
ATOM 802 O O . TRP A 1 103 ? 1.999 4.626 -9.042 1.00 93.81 103 TRP A O 1
ATOM 812 N N . TYR A 1 104 ? 1.682 4.180 -11.225 1.00 95.25 104 TYR A N 1
ATOM 813 C CA . TYR A 1 104 ? 0.239 3.988 -11.108 1.00 95.25 104 TYR A CA 1
ATOM 814 C C . TYR A 1 104 ? -0.111 2.783 -10.228 1.00 95.25 104 TYR A C 1
ATOM 816 O O . TYR A 1 104 ? -0.957 2.893 -9.337 1.00 95.25 104 TYR A O 1
ATOM 824 N N . ALA A 1 105 ? 0.557 1.646 -10.434 1.00 92.31 105 ALA A N 1
ATOM 825 C CA . ALA A 1 105 ? 0.330 0.424 -9.674 1.00 92.31 105 ALA A CA 1
ATOM 826 C C . ALA A 1 105 ? 0.639 0.628 -8.189 1.00 92.31 105 ALA A C 1
ATOM 828 O O . ALA A 1 105 ? -0.187 0.304 -7.331 1.00 92.31 105 ALA A O 1
ATOM 829 N N . ASN A 1 106 ? 1.783 1.241 -7.879 1.00 91.50 106 ASN A N 1
ATOM 830 C CA . ASN A 1 106 ? 2.187 1.500 -6.505 1.00 91.50 106 ASN A CA 1
ATOM 831 C C . ASN A 1 106 ? 1.251 2.516 -5.832 1.00 91.50 106 ASN A C 1
ATOM 833 O O . ASN A 1 106 ? 0.748 2.275 -4.732 1.00 91.50 106 ASN A O 1
ATOM 837 N N . ARG A 1 107 ? 0.923 3.623 -6.515 1.00 92.50 107 ARG A N 1
ATOM 838 C CA . ARG A 1 107 ? -0.001 4.635 -5.984 1.00 92.50 107 ARG A CA 1
ATOM 839 C C . ARG A 1 107 ? -1.403 4.071 -5.766 1.00 92.50 107 ARG A C 1
ATOM 841 O O . ARG A 1 107 ? -2.023 4.373 -4.742 1.00 92.50 107 ARG A O 1
ATOM 848 N N . GLY A 1 108 ? -1.894 3.257 -6.698 1.00 91.19 108 GLY A N 1
ATOM 849 C CA . GLY A 1 108 ? -3.173 2.561 -6.597 1.00 91.19 108 GLY A CA 1
ATOM 850 C C . GLY A 1 108 ? -3.199 1.595 -5.414 1.00 91.19 108 GLY A C 1
ATOM 851 O O . GLY A 1 108 ? -4.093 1.693 -4.574 1.00 91.19 108 GLY A O 1
ATOM 852 N N . ARG A 1 109 ? -2.178 0.736 -5.284 1.00 89.62 109 ARG A N 1
ATOM 853 C CA . ARG A 1 109 ? -2.018 -0.200 -4.160 1.00 89.62 109 ARG A CA 1
ATOM 854 C C . ARG A 1 109 ? -2.068 0.520 -2.813 1.00 89.62 109 ARG A C 1
ATOM 856 O O . ARG A 1 109 ? -2.896 0.171 -1.976 1.00 89.62 109 ARG A O 1
ATOM 863 N N . ILE A 1 110 ? -1.233 1.547 -2.630 1.00 88.31 110 ILE A N 1
ATOM 864 C CA . ILE A 1 110 ? -1.144 2.307 -1.371 1.00 88.31 110 ILE A CA 1
ATOM 865 C C . ILE A 1 110 ? -2.486 2.973 -1.047 1.00 88.31 110 ILE A C 1
ATOM 867 O O . ILE A 1 110 ? -2.958 2.906 0.085 1.00 88.31 110 ILE A O 1
ATOM 871 N N . SER A 1 111 ? -3.142 3.575 -2.044 1.00 90.00 111 SER A N 1
ATOM 872 C CA . SER A 1 111 ? -4.438 4.241 -1.843 1.00 90.00 111 SER A CA 1
ATOM 873 C C . SER A 1 111 ? -5.530 3.261 -1.421 1.00 90.00 111 SER A C 1
ATOM 875 O O . SER A 1 111 ? -6.322 3.565 -0.529 1.00 90.00 111 SER A O 1
ATOM 877 N N . LEU A 1 112 ? -5.579 2.084 -2.053 1.00 88.00 112 LEU A N 1
ATOM 878 C CA . LEU A 1 112 ? -6.542 1.041 -1.710 1.00 88.00 112 LEU A CA 1
ATOM 879 C C . LEU A 1 112 ? -6.298 0.511 -0.295 1.00 88.00 112 LEU A C 1
ATOM 881 O O . LEU A 1 112 ? -7.259 0.382 0.463 1.00 88.00 112 LEU A O 1
ATOM 885 N N . MET A 1 113 ? -5.041 0.250 0.075 1.00 85.12 113 MET A N 1
ATOM 886 C CA . MET A 1 113 ? -4.708 -0.216 1.423 1.00 85.12 113 MET A CA 1
ATOM 887 C C . MET A 1 113 ? -5.050 0.827 2.489 1.00 85.12 113 MET A C 1
ATOM 889 O O . MET A 1 113 ? -5.731 0.492 3.456 1.00 85.12 113 MET A O 1
ATOM 893 N N . ALA A 1 114 ? -4.714 2.101 2.269 1.00 86.44 114 ALA A N 1
ATOM 894 C CA . ALA A 1 114 ? -5.069 3.186 3.185 1.00 86.44 114 ALA A CA 1
ATOM 895 C C . ALA A 1 114 ? -6.592 3.334 3.358 1.00 86.44 114 ALA A C 1
ATOM 897 O O . ALA A 1 114 ? -7.095 3.522 4.472 1.00 86.44 114 ALA A O 1
ATOM 898 N N . TYR A 1 115 ? -7.347 3.198 2.262 1.00 88.06 115 TYR A N 1
ATOM 899 C CA . TYR A 1 115 ? -8.805 3.225 2.304 1.00 88.06 115 TYR A CA 1
ATOM 900 C C . TYR A 1 115 ? -9.362 2.058 3.135 1.00 88.06 115 TYR A C 1
ATOM 902 O O . TYR A 1 115 ? -10.235 2.260 3.982 1.00 88.06 115 TYR A O 1
ATOM 910 N N . VAL A 1 116 ? -8.879 0.833 2.894 1.00 86.00 116 VAL A N 1
ATOM 911 C CA . VAL A 1 116 ? -9.330 -0.363 3.623 1.00 86.00 116 VAL A CA 1
ATOM 912 C C . VAL A 1 116 ? -8.971 -0.254 5.102 1.00 86.00 116 VAL A C 1
ATOM 914 O O . VAL A 1 116 ? -9.842 -0.491 5.936 1.00 86.00 116 VAL A O 1
ATOM 917 N N . GLY A 1 117 ? -7.750 0.179 5.426 1.00 83.56 117 GLY A N 1
ATOM 918 C CA . GLY A 1 117 ? -7.305 0.421 6.797 1.00 83.56 117 GLY A CA 1
ATOM 919 C C . GLY A 1 117 ? -8.249 1.369 7.529 1.00 83.56 117 GLY A C 1
ATOM 920 O O . GLY A 1 117 ? -8.885 0.975 8.503 1.00 83.56 117 GLY A O 1
ATOM 921 N N . THR A 1 118 ? -8.460 2.569 6.981 1.00 84.50 118 THR A N 1
ATOM 922 C CA . THR A 1 118 ? -9.363 3.576 7.571 1.00 84.50 118 THR A CA 1
ATOM 923 C C . THR A 1 118 ? -10.780 3.037 7.792 1.00 84.50 118 THR A C 1
ATOM 925 O O . THR A 1 118 ? -11.413 3.314 8.812 1.00 84.50 118 THR A O 1
ATOM 928 N N . LYS A 1 119 ? -11.305 2.253 6.844 1.00 86.62 119 LYS A N 1
ATOM 929 C CA . LYS A 1 119 ? -12.641 1.662 6.959 1.00 86.62 119 LYS A CA 1
ATOM 930 C C . LYS A 1 119 ? -12.732 0.593 8.045 1.00 86.62 119 LYS A C 1
ATOM 932 O O . LYS A 1 119 ? -13.673 0.628 8.831 1.00 86.62 119 LYS A O 1
ATOM 937 N N . VAL A 1 120 ? -11.749 -0.300 8.127 1.00 82.81 120 VAL A N 1
ATOM 938 C CA . VAL A 1 120 ? -11.664 -1.307 9.195 1.00 82.81 120 VAL A CA 1
ATOM 939 C C . VAL A 1 120 ? -11.605 -0.625 10.563 1.00 82.81 120 VAL A C 1
ATOM 941 O O . VAL A 1 120 ? -12.348 -1.000 11.469 1.00 82.81 120 VAL A O 1
ATOM 944 N N . VAL A 1 121 ? -10.795 0.429 10.696 1.00 82.62 121 VAL A N 1
ATOM 945 C CA . VAL A 1 121 ? -10.718 1.248 11.914 1.00 82.62 121 VAL A CA 1
ATOM 946 C C . VAL A 1 121 ? -12.072 1.865 12.268 1.00 82.62 121 VAL A C 1
ATOM 948 O O . VAL A 1 121 ? -12.497 1.800 13.422 1.00 82.62 121 VAL A O 1
ATOM 951 N N . ALA A 1 122 ? -12.772 2.447 11.293 1.00 85.56 122 ALA A N 1
ATOM 952 C CA . ALA A 1 122 ? -14.085 3.045 11.514 1.00 85.56 122 ALA A CA 1
ATOM 953 C C . ALA A 1 122 ? -15.120 2.010 11.994 1.00 85.56 122 ALA A C 1
ATOM 955 O O . ALA A 1 122 ? -15.840 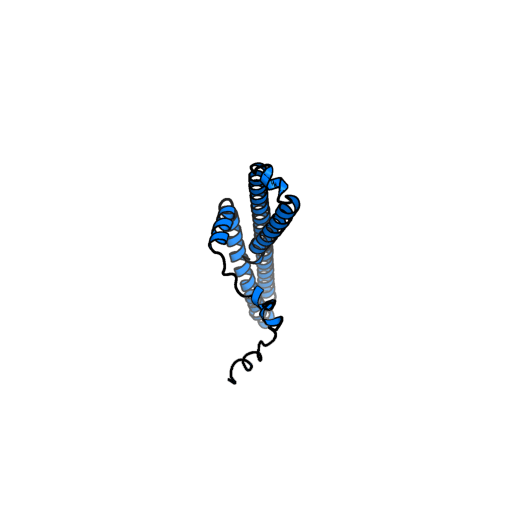2.266 12.963 1.00 85.56 122 ALA A O 1
ATOM 956 N N . ASP A 1 123 ? -15.145 0.825 11.379 1.00 85.81 123 ASP A N 1
ATOM 957 C CA . ASP A 1 123 ? -16.056 -0.262 11.750 1.00 85.81 123 ASP A CA 1
ATOM 958 C C . ASP A 1 123 ? -15.771 -0.775 13.174 1.00 85.81 123 ASP A C 1
ATOM 960 O O . ASP A 1 123 ? -16.697 -0.984 13.968 1.00 85.81 123 ASP A O 1
ATOM 964 N N . LEU A 1 124 ? -14.488 -0.908 13.533 1.00 83.50 124 LEU A N 1
ATOM 965 C CA . LEU A 1 124 ? -14.053 -1.267 14.885 1.00 83.50 124 LEU A CA 1
ATOM 966 C C . LEU A 1 124 ? -14.492 -0.219 15.910 1.00 83.50 124 LEU A C 1
ATOM 968 O O . LEU A 1 124 ? -15.114 -0.571 16.916 1.00 83.50 124 LEU A O 1
ATOM 972 N N . ARG A 1 125 ? -14.248 1.070 15.634 1.00 83.50 125 ARG A N 1
ATOM 973 C CA . ARG A 1 125 ? -14.681 2.181 16.499 1.00 83.50 125 ARG A CA 1
ATOM 974 C C . ARG A 1 125 ? -16.192 2.153 16.715 1.00 83.50 125 ARG A C 1
ATOM 976 O O . ARG A 1 125 ? -16.645 2.264 17.851 1.00 83.50 125 ARG A O 1
ATOM 983 N N . GLN A 1 126 ? -16.975 1.940 15.657 1.00 88.19 126 GLN A N 1
ATOM 984 C CA . GLN A 1 126 ? -18.433 1.881 15.748 1.00 88.19 126 GLN A CA 1
ATOM 985 C C . GLN A 1 126 ? -18.925 0.675 16.562 1.00 88.19 126 GLN A C 1
ATOM 987 O O . GLN A 1 126 ? -19.903 0.778 17.307 1.00 88.19 126 GLN A O 1
ATOM 992 N N . GLN A 1 127 ? -18.297 -0.495 16.425 1.00 85.81 127 GLN A N 1
ATOM 993 C CA . GLN A 1 127 ? -18.680 -1.668 17.211 1.00 85.81 127 GLN A CA 1
ATOM 994 C C . GLN A 1 127 ? -18.323 -1.507 18.693 1.00 85.81 127 GLN A C 1
ATOM 996 O O . GLN A 1 127 ? -19.137 -1.846 19.551 1.00 85.81 127 GLN A O 1
ATOM 1001 N N . LEU A 1 128 ? -17.151 -0.946 18.989 1.00 82.94 128 LEU A N 1
ATOM 1002 C CA . LEU A 1 128 ? -16.712 -0.671 20.356 1.00 82.94 128 LEU A CA 1
ATOM 1003 C C . LEU A 1 128 ? -17.607 0.358 21.041 1.00 82.94 128 LEU A C 1
ATOM 1005 O O . LEU A 1 128 ? -18.052 0.108 22.156 1.00 82.94 128 LEU A O 1
ATOM 1009 N N . PHE A 1 129 ? -17.951 1.457 20.364 1.00 84.31 129 PHE A N 1
ATOM 1010 C CA . PHE A 1 129 ? -18.882 2.451 20.906 1.00 84.31 129 PHE A CA 1
ATOM 1011 C C . PHE A 1 129 ? -20.233 1.835 21.277 1.00 84.31 129 PHE A C 1
ATOM 1013 O O . PHE A 1 129 ? -20.742 2.075 22.370 1.00 84.31 129 PHE A O 1
ATOM 1020 N N . ARG A 1 130 ? -20.792 0.997 20.393 1.00 88.00 130 ARG A N 1
ATOM 1021 C CA . ARG A 1 130 ? -22.050 0.284 20.665 1.00 88.00 130 ARG A CA 1
ATOM 1022 C C . ARG A 1 130 ? -21.930 -0.662 21.854 1.00 88.00 130 ARG A C 1
ATOM 1024 O O . ARG A 1 130 ? -22.837 -0.710 22.677 1.00 88.00 130 ARG A O 1
ATOM 1031 N N . HIS A 1 131 ? -20.821 -1.393 21.958 1.00 85.00 131 HIS A N 1
ATOM 1032 C CA . HIS A 1 131 ? -20.596 -2.293 23.082 1.00 85.00 131 HIS A CA 1
ATOM 1033 C C . HIS A 1 131 ? -20.452 -1.524 24.399 1.00 85.00 131 HIS A C 1
ATOM 1035 O O . HIS A 1 131 ? -21.111 -1.87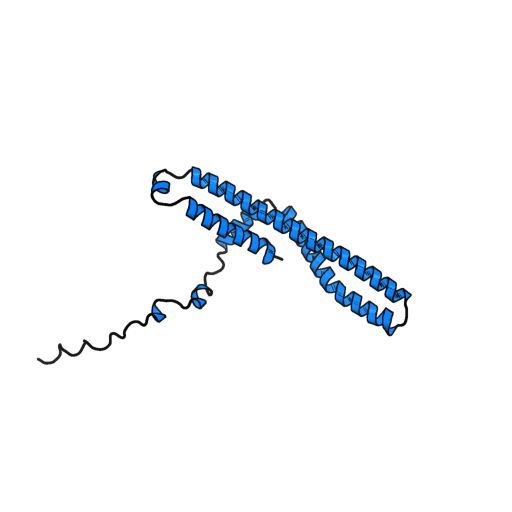1 25.376 1.00 85.00 131 HIS A O 1
ATOM 1041 N N . LEU A 1 132 ? -19.677 -0.437 24.409 1.00 83.12 132 LEU A N 1
ATOM 1042 C CA . LEU A 1 132 ? -19.521 0.425 25.578 1.00 83.12 132 LEU A CA 1
ATOM 1043 C C . LEU A 1 132 ? -20.859 0.999 26.034 1.00 83.12 132 LEU A C 1
ATOM 1045 O O . LEU A 1 132 ? -21.167 0.894 27.209 1.00 83.12 132 LEU A O 1
ATOM 1049 N N . HIS A 1 133 ? -21.700 1.497 25.126 1.00 85.12 133 HIS A N 1
ATOM 1050 C CA . HIS A 1 133 ? -23.037 1.991 25.481 1.00 85.12 133 HIS A CA 1
ATOM 1051 C C . HIS A 1 133 ? -23.963 0.930 26.099 1.00 85.12 133 HIS A C 1
ATOM 1053 O O . HIS A 1 133 ? -24.921 1.292 26.774 1.00 85.12 133 HIS A O 1
ATOM 1059 N N . SER A 1 134 ? -23.697 -0.361 25.879 1.00 86.12 134 SER A N 1
ATOM 1060 C CA . SER A 1 134 ? -24.489 -1.459 26.451 1.00 86.12 134 SER A CA 1
ATOM 1061 C C . SER A 1 134 ? -24.033 -1.910 27.847 1.00 86.12 134 SER A C 1
ATOM 1063 O O . SER A 1 134 ? -24.700 -2.740 28.462 1.00 86.12 134 SER A O 1
ATOM 1065 N N . LEU A 1 135 ? -22.905 -1.397 28.353 1.00 84.44 135 LEU A N 1
ATOM 1066 C CA . LEU A 1 135 ? -22.378 -1.750 29.674 1.00 84.44 135 LEU A CA 1
ATOM 1067 C C . LEU A 1 135 ? -23.123 -1.034 30.810 1.00 84.44 135 LEU A C 1
ATOM 1069 O O . LEU A 1 135 ? -23.715 0.029 30.640 1.00 84.44 135 LEU A O 1
ATOM 1073 N N . SER A 1 136 ? -23.105 -1.648 31.994 1.00 81.56 136 SER A N 1
ATOM 1074 C CA . SER A 1 136 ? -23.833 -1.155 33.163 1.00 81.56 136 SER A CA 1
ATOM 1075 C C . SER A 1 136 ? -23.147 0.045 33.824 1.00 81.56 136 SER A C 1
ATOM 1077 O O . SER A 1 136 ? -21.925 0.186 33.803 1.00 81.56 136 SER A O 1
ATOM 1079 N N . LEU A 1 137 ? -23.937 0.875 34.514 1.00 76.62 137 LEU A N 1
ATOM 1080 C CA . LEU A 1 137 ? -23.460 2.018 35.310 1.00 76.62 137 LEU A CA 1
ATOM 1081 C C . LEU A 1 137 ? -22.380 1.648 36.341 1.00 76.62 137 LEU A C 1
ATOM 1083 O O . LEU A 1 137 ? -21.475 2.440 36.594 1.00 76.62 137 LEU A O 1
ATOM 1087 N N . ASN A 1 138 ? -22.409 0.421 36.869 1.00 78.50 138 ASN A N 1
ATOM 1088 C CA . ASN A 1 138 ? -21.398 -0.067 37.808 1.00 78.50 138 ASN A CA 1
ATOM 1089 C C . ASN A 1 138 ? -20.014 -0.263 37.154 1.00 78.50 138 ASN A C 1
ATOM 1091 O O . ASN A 1 138 ? -18.985 -0.065 37.796 1.00 78.50 138 ASN A O 1
ATOM 1095 N N . PHE A 1 139 ? -19.968 -0.614 35.864 1.00 74.88 139 PHE A N 1
ATOM 1096 C CA . PHE A 1 139 ? -18.713 -0.689 35.114 1.00 74.88 139 PHE A CA 1
ATOM 1097 C C . PHE A 1 139 ? -18.101 0.705 34.912 1.00 74.88 139 PHE A C 1
ATOM 1099 O O . PHE A 1 139 ? -16.892 0.882 35.056 1.00 74.88 139 PHE A O 1
ATOM 1106 N N . PHE A 1 140 ? -18.942 1.709 34.651 1.00 72.12 140 PHE A N 1
ATOM 1107 C CA . PHE A 1 140 ? -18.501 3.088 34.435 1.00 72.12 140 PHE A CA 1
ATOM 1108 C C . PHE A 1 140 ? -17.965 3.774 35.694 1.00 72.12 140 PHE A C 1
ATOM 1110 O O . PHE A 1 140 ? -17.132 4.669 35.581 1.00 72.12 140 PHE A O 1
ATOM 1117 N N . ASN A 1 141 ? -18.381 3.334 36.883 1.00 75.75 141 ASN A N 1
ATOM 1118 C CA . ASN A 1 141 ? -17.890 3.894 38.142 1.00 75.75 141 ASN A CA 1
ATOM 1119 C C . ASN A 1 141 ? -16.472 3.411 38.500 1.00 75.75 141 ASN A C 1
ATOM 1121 O O . ASN A 1 141 ? -15.724 4.117 39.168 1.00 75.75 141 ASN A O 1
ATOM 1125 N N . ASN A 1 142 ? -16.087 2.221 38.025 1.00 73.38 142 ASN A N 1
ATOM 1126 C CA . ASN A 1 142 ? -14.797 1.598 38.338 1.00 73.38 142 ASN A CA 1
ATOM 1127 C C . ASN A 1 142 ? -13.719 1.830 37.261 1.00 73.38 142 ASN A C 1
ATOM 1129 O O . ASN A 1 142 ? -12.534 1.639 37.534 1.00 73.38 142 ASN A O 1
ATOM 1133 N N . TYR A 1 143 ? -14.094 2.257 36.047 1.00 68.81 143 TYR A N 1
ATOM 1134 C CA . TYR A 1 143 ? -13.159 2.424 34.930 1.00 68.81 143 TYR A CA 1
ATOM 1135 C C . TYR A 1 143 ? -13.399 3.711 34.130 1.00 68.81 143 TYR A C 1
ATOM 1137 O O . TYR A 1 143 ? -14.493 3.994 33.651 1.00 68.81 143 TYR A O 1
ATOM 1145 N N . SER A 1 144 ? -12.326 4.474 33.895 1.00 75.06 144 SER A N 1
ATOM 1146 C CA . SER A 1 144 ? -12.353 5.692 33.074 1.00 75.06 144 SER A CA 1
ATOM 1147 C C . SER A 1 144 ? -12.485 5.362 31.578 1.00 75.06 144 SER A C 1
ATOM 1149 O O . SER A 1 144 ? -11.504 4.954 30.944 1.00 75.06 144 SER A O 1
ATOM 1151 N N . ILE A 1 145 ? -13.665 5.606 31.003 1.00 69.88 145 ILE A N 1
ATOM 1152 C CA . ILE A 1 145 ? -13.996 5.353 29.585 1.00 69.88 145 ILE A CA 1
ATOM 1153 C C . ILE A 1 145 ? -12.998 6.030 28.630 1.00 69.88 145 ILE A C 1
ATOM 1155 O O . ILE A 1 145 ? -12.577 5.424 27.648 1.00 69.88 145 ILE A O 1
ATOM 1159 N N . GLY A 1 146 ? -12.552 7.254 28.940 1.00 74.06 146 GLY A N 1
ATOM 1160 C CA . GLY A 1 146 ? -11.619 8.007 28.092 1.00 74.06 146 GLY A CA 1
ATOM 1161 C C . GLY A 1 146 ? -10.262 7.322 27.890 1.00 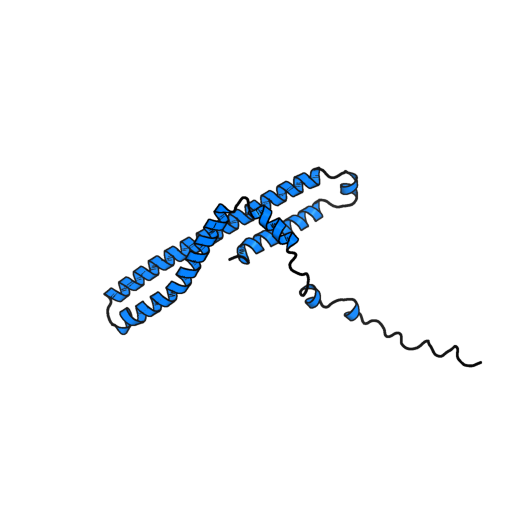74.06 146 GLY A C 1
ATOM 1162 O O . GLY A 1 146 ? -9.731 7.331 26.781 1.00 74.06 146 GLY A O 1
ATOM 1163 N N . ARG A 1 147 ? -9.722 6.654 28.923 1.00 76.00 147 ARG A N 1
ATOM 1164 C CA . ARG A 1 147 ? -8.467 5.885 28.798 1.00 76.00 147 ARG A CA 1
ATOM 1165 C C . ARG A 1 147 ? -8.653 4.601 28.002 1.00 76.00 147 ARG A C 1
ATOM 1167 O O . ARG A 1 147 ? -7.781 4.268 27.209 1.00 76.00 147 ARG A O 1
ATOM 1174 N N . LEU A 1 148 ? -9.774 3.902 28.195 1.00 73.81 148 LEU A N 1
ATOM 1175 C CA . LEU A 1 148 ? -10.099 2.707 27.411 1.00 73.81 148 LEU A CA 1
ATOM 1176 C C . LEU A 1 148 ? -10.238 3.056 25.928 1.00 73.81 148 LEU A C 1
ATOM 1178 O O . LEU A 1 148 ? -9.648 2.384 25.090 1.00 73.81 148 LEU A O 1
ATOM 1182 N N . MET A 1 149 ? -10.943 4.145 25.617 1.00 71.62 149 MET A N 1
ATOM 1183 C CA . MET A 1 149 ? -11.096 4.629 24.248 1.00 71.62 149 MET A CA 1
ATOM 1184 C C . MET A 1 149 ? -9.770 5.071 23.639 1.00 71.62 149 MET A C 1
ATOM 1186 O O . MET A 1 149 ? -9.458 4.642 22.540 1.00 71.62 149 MET A O 1
ATOM 1190 N N . SER A 1 150 ? -8.964 5.869 24.342 1.00 78.44 150 SER A N 1
ATOM 1191 C CA . SER A 1 150 ? -7.654 6.303 23.837 1.00 78.44 150 SER A CA 1
ATOM 1192 C C . SER A 1 150 ? -6.726 5.118 23.546 1.00 78.44 150 SER A C 1
ATOM 1194 O O . SER A 1 150 ? -6.159 5.032 22.459 1.00 78.44 150 SER A O 1
ATOM 1196 N N . ARG A 1 151 ? -6.652 4.144 24.464 1.00 76.62 151 ARG A N 1
ATOM 1197 C CA . ARG A 1 151 ? -5.843 2.935 24.273 1.00 76.62 151 ARG A CA 1
ATOM 1198 C C . ARG A 1 151 ? -6.345 2.097 23.095 1.00 76.62 151 ARG A C 1
ATOM 1200 O O . ARG A 1 151 ? -5.554 1.728 22.245 1.00 76.62 151 ARG A O 1
ATOM 1207 N N . LEU A 1 152 ? -7.657 1.896 22.974 1.00 70.25 152 LEU A N 1
ATOM 1208 C CA . LEU A 1 152 ? -8.247 1.194 21.830 1.00 70.25 152 LEU A CA 1
ATOM 1209 C C . LEU A 1 152 ? -8.016 1.920 20.501 1.00 70.25 152 LEU A C 1
ATOM 1211 O O . LEU A 1 152 ? -7.766 1.275 19.492 1.00 70.25 152 LEU A O 1
ATOM 1215 N N . LEU A 1 153 ? -8.124 3.249 20.478 1.00 73.94 153 LEU A N 1
ATOM 1216 C CA . LEU A 1 153 ? -7.879 4.040 19.272 1.00 73.94 153 LEU A CA 1
ATOM 1217 C C . LEU A 1 153 ? -6.424 3.913 18.824 1.00 73.94 153 LEU A C 1
ATOM 1219 O O . LEU A 1 153 ? -6.194 3.700 17.637 1.00 73.94 153 LEU A O 1
ATOM 1223 N N . SER A 1 154 ? -5.492 3.978 19.775 1.00 77.50 154 SER A N 1
ATOM 1224 C CA . SER A 1 154 ? -4.068 3.762 19.530 1.00 77.50 154 SER A CA 1
ATOM 1225 C C . SER A 1 154 ? -3.796 2.342 19.028 1.00 77.50 154 SER A C 1
ATOM 1227 O O . SER A 1 154 ? -3.150 2.182 17.999 1.00 77.50 154 SER A O 1
ATOM 1229 N N . ASP A 1 155 ? -4.364 1.314 19.664 1.00 77.31 155 ASP A N 1
ATOM 1230 C CA . ASP A 1 155 ? -4.187 -0.081 19.241 1.00 77.31 155 ASP A CA 1
ATOM 1231 C C . ASP A 1 155 ? -4.726 -0.321 17.816 1.00 77.31 155 ASP A C 1
ATOM 1233 O O . ASP A 1 155 ? -4.134 -1.046 17.017 1.00 77.31 155 ASP A O 1
ATOM 1237 N N . VAL A 1 156 ? -5.854 0.305 17.471 1.00 72.06 156 VAL A N 1
ATOM 1238 C CA . VAL A 1 156 ? -6.480 0.192 16.147 1.00 72.06 156 VAL A CA 1
ATOM 1239 C C . VAL A 1 156 ? -5.684 0.942 15.071 1.00 72.06 156 VAL A C 1
ATOM 1241 O O . VAL A 1 156 ? -5.627 0.486 13.930 1.00 72.06 156 VAL A O 1
ATOM 1244 N N . GLU A 1 157 ? -5.050 2.059 15.418 1.00 75.75 157 GLU A N 1
ATOM 1245 C CA . GLU A 1 157 ? -4.147 2.799 14.529 1.00 75.75 157 GLU A CA 1
ATOM 1246 C C . GLU A 1 157 ? -2.867 2.004 14.248 1.00 75.75 157 GLU A C 1
ATOM 1248 O O . GLU A 1 157 ? -2.513 1.806 13.088 1.00 75.75 157 GLU A O 1
ATOM 1253 N N . VAL A 1 158 ? -2.272 1.396 15.279 1.00 79.31 158 VAL A N 1
ATOM 1254 C CA . VAL A 1 158 ? -1.146 0.460 15.117 1.00 79.31 158 VAL A CA 1
ATOM 1255 C C . VAL A 1 158 ? -1.519 -0.699 14.181 1.00 79.31 158 VAL A C 1
ATOM 1257 O O . VAL A 1 158 ? -0.709 -1.139 13.366 1.00 79.31 158 VAL A O 1
ATOM 1260 N N . MET A 1 159 ? -2.764 -1.182 14.233 1.00 73.38 159 MET A N 1
ATOM 1261 C CA . MET A 1 159 ? -3.244 -2.214 13.307 1.00 73.38 159 MET A CA 1
ATOM 1262 C C . MET A 1 159 ? -3.460 -1.715 11.879 1.00 73.38 159 MET A C 1
ATOM 1264 O O . MET A 1 159 ? -3.188 -2.457 10.933 1.00 73.38 159 MET A O 1
ATOM 1268 N N . GLN A 1 160 ? -3.936 -0.483 11.700 1.00 76.38 160 GLN A N 1
ATOM 1269 C CA . GLN A 1 160 ? -4.012 0.149 10.384 1.00 76.38 160 GLN A CA 1
ATOM 1270 C C . GLN A 1 160 ? -2.622 0.256 9.754 1.00 76.38 160 GLN A C 1
ATOM 1272 O O . GLN A 1 160 ? -2.457 -0.091 8.580 1.00 76.38 160 GLN A O 1
ATOM 1277 N N . ASP A 1 161 ? -1.637 0.689 10.533 1.00 80.19 161 ASP A N 1
ATOM 1278 C CA . ASP A 1 161 ? -0.256 0.806 10.081 1.00 80.19 161 ASP A CA 1
ATOM 1279 C C . ASP A 1 161 ? 0.328 -0.565 9.746 1.00 80.19 161 ASP A C 1
ATOM 1281 O O . ASP A 1 161 ? 0.898 -0.744 8.672 1.00 80.19 161 ASP A O 1
ATOM 1285 N N . PHE A 1 162 ? 0.094 -1.577 10.583 1.00 79.81 162 PHE A N 1
ATOM 1286 C CA . PHE A 1 162 ? 0.503 -2.948 10.283 1.00 79.81 162 PHE A CA 1
ATOM 1287 C C . PHE A 1 162 ? -0.078 -3.451 8.950 1.00 79.81 162 PHE A C 1
ATOM 1289 O O . PHE A 1 162 ? 0.652 -3.980 8.116 1.00 79.81 162 PHE A O 1
ATOM 1296 N N . ILE A 1 163 ? -1.375 -3.253 8.694 1.00 72.25 163 ILE A N 1
ATOM 1297 C CA . ILE A 1 163 ? -2.012 -3.677 7.432 1.00 72.25 163 ILE A CA 1
ATOM 1298 C C . ILE A 1 163 ? -1.442 -2.910 6.232 1.00 72.25 163 ILE A C 1
ATOM 1300 O O . ILE A 1 163 ? -1.303 -3.479 5.151 1.00 72.25 163 ILE A O 1
ATOM 1304 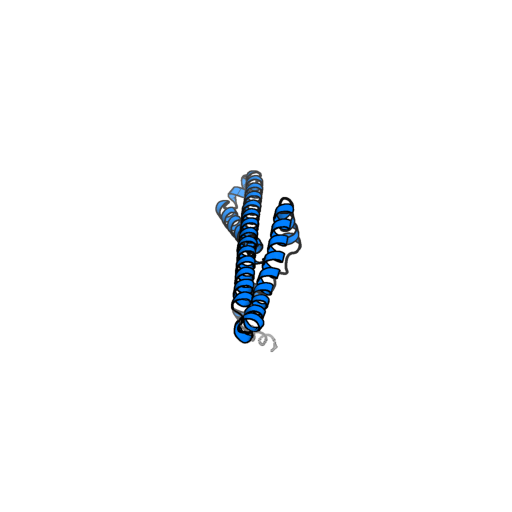N N . THR A 1 164 ? -1.118 -1.631 6.419 1.00 75.06 164 THR A N 1
ATOM 1305 C CA . THR A 1 164 ? -0.649 -0.749 5.343 1.00 75.06 164 THR A CA 1
ATOM 1306 C C . THR A 1 164 ? 0.828 -0.942 5.022 1.00 75.06 164 THR A C 1
ATOM 1308 O O . THR A 1 164 ? 1.208 -0.693 3.887 1.00 75.06 164 THR A O 1
ATOM 1311 N N . TRP A 1 165 ? 1.648 -1.367 5.988 1.00 76.38 165 TRP A N 1
ATOM 1312 C CA . TRP A 1 165 ? 3.106 -1.424 5.841 1.00 76.38 165 TRP A CA 1
ATOM 1313 C C . TRP A 1 165 ? 3.705 -2.826 5.976 1.00 76.38 165 TRP A C 1
ATOM 1315 O O . TRP A 1 165 ? 4.744 -3.076 5.387 1.00 76.38 165 TRP A O 1
ATOM 1325 N N . SER A 1 166 ? 3.101 -3.751 6.735 1.00 75.19 166 SER A N 1
ATOM 1326 C CA . SER A 1 166 ? 3.642 -5.119 6.884 1.00 75.19 166 SER A CA 1
ATOM 1327 C C . SER A 1 166 ? 3.163 -6.095 5.809 1.00 75.19 166 SER A C 1
ATOM 1329 O O . SER A 1 166 ? 3.814 -7.110 5.585 1.00 75.19 166 SER A O 1
ATOM 1331 N N . ILE A 1 167 ? 2.024 -5.833 5.155 1.00 69.44 167 ILE A N 1
ATOM 1332 C CA . ILE A 1 167 ? 1.508 -6.697 4.074 1.00 69.44 167 ILE A CA 1
ATOM 1333 C C . ILE A 1 167 ? 2.162 -6.369 2.718 1.00 69.44 167 ILE A C 1
ATOM 1335 O O . ILE A 1 167 ? 2.186 -7.220 1.829 1.00 69.44 167 ILE A O 1
ATOM 1339 N N . THR A 1 168 ? 2.669 -5.149 2.547 1.00 59.12 168 THR A N 1
ATOM 1340 C CA . THR A 1 168 ? 3.124 -4.568 1.269 1.00 59.12 168 THR A CA 1
ATOM 1341 C C . THR A 1 168 ? 4.589 -4.217 1.251 1.00 59.12 168 THR A C 1
ATOM 1343 O O . THR A 1 168 ? 5.122 -4.232 0.115 1.00 59.12 168 THR A O 1
#

=== Feature glossary ===
A reading guide for the features in this record.

Start from the sequence.

  · This is the polypeptide sequence — one letter per residue, N-terminus first. Length ranges from a few dozen residues for small domains to over a thousand for large multi-domain proteins.

Fold it, and you get atomic coordinates and the backbone conformation that goes with them.

  · Structure coordinates are given as an mmCIF _atom_site loop: one row per atom with element, residue name, chain id, sequence number, and x/y/z position in Å. Only the four main-chain atoms per residue are included here; side chains are omitted to keep the record compact.

  · Backbone dihedral angles. Every residue except chain termini has a φ (preceding-C → N → Cα → C) and a ψ (N → Cα → C → next-N). They are reported in degrees following the IUPAC sign convention. Secondary structure is essentially a statement about which (φ, ψ) basin each residue occupies.

  · The SS8 string is DSSP's per-residue secondary-structure call. α-helix (H) means an i→i+4 H-bond ladder; β-strand (E) means the residue participa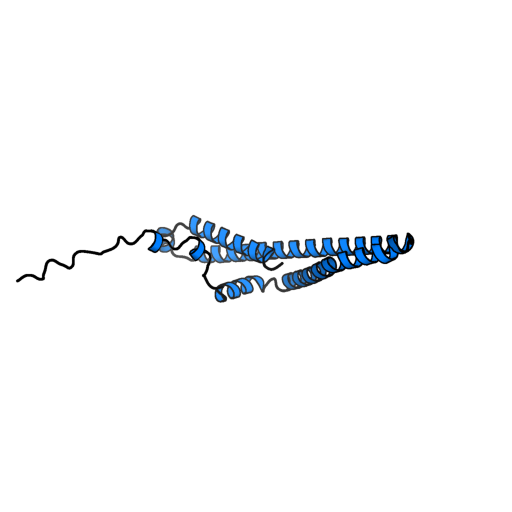tes in a β-sheet; 3₁₀ (G) and π (I) are tighter and wider helices; T/S are turns/bends; '-' is loop.

  · SS3 is a coarse helix/strand/coil call (letters a/b/c) made by the P-SEA algorithm from inter-Cα distances and dihedrals. It is less detailed than DSSP but needs only Cα positions.

Summarize the fold with a handful of shape descriptors and a per-residue structural alphabet.

  · Radius of gyration (Rg) is the root-mean-square distance of Cα atoms from their centroid — a single number for overall size and compactness. A globular domain of N residues has Rg ≈ 2.2·N^0.38 Å; an extended or disordered chain has a much larger Rg. The Cα contact count is the number of residue pairs whose Cα atoms are within 8 Å and are more than four positions apart in sequence — a standard proxy for tertiary packing density. The bounding box is the smallest axis-aligned box enclosing all Cα atoms.

  · The Foldseek 3Di string encodes local tertiary geometry as a 20-letter alphabet — one character per residue — derived from the relative positions of nearby Cα atoms. Unlike the amino-acid sequence, 3Di is a direct function of the 3D structure, so two proteins with the same fold have similar 3Di strings even at low sequence identity.

  · Solvent-accessible surface area (SASA) is the area in Å² traced out by the centre of a 1.4 Å probe sphere (a water molecule) rolled over the protein's van der Waals surface (Shrake–Rupley / Lee–Richards construction). Buried residues have near-zero SASA; fully exposed residues can exceed 200 Å². The total SASA scales roughly with the number of surface residues.

Ask how reliable the model is.

  · pLDDT (predicted Local Distance Difference Test) is AlphaFold's per-residue confidence score, ranging from 0 to 100. Values above 90 indicate high confidence (typically well-packed cores); 70–90 is confident; 50–70 low confidence; below 50 usually means the region is disordered or the prediction is unreliable there. AlphaFold stores pLDDT in the mmCIF B-factor column.

  · B-factor (Debye–Waller factor) reflects atomic displacement in the crystal lattice. It is an experimental observable (units Å²), not a prediction; low values mean the atom is pinned down, high values mean it moves or is heterogeneous across the crystal.

  · Predicted Aligned Error (PAE) is an AlphaFold confidence matrix: entry (i, j) is the expected error in the position of residue j, in ångströms, when the prediction is superimposed on the true structure at residue i. Low PAE within a block of residues means that block is internally rigid and well-predicted; high PAE between two blocks means their relative placement is uncertain even if each block individually is confident.

Place it in context: what it resembles, what it is annotated as, and how it looks.

  · Nearest PDB neighbors are the top structural matches found by Foldseek when searching this structure against the entire Protein Data Bank. Each hit reports a TM-score (0 to 1; >0.5 almost always implies the same fold) and an E-value. These are *structural* homologs — they may share no detectable sequence similarity.

  · Functional annotations link the protein to curated databases. InterPro entries identify conserved domains and families by matching the sequence against member-database signatures (Pfam, PROSITE, CDD, …). Gene Ontology (GO) terms describe molecular function, biological process, and cellular component in a controlled vocabulary. CATH places the structure in a hierarchical fold classification (Class/Architecture/Topology/Homologous-superfamily). The organism is the source species.

  · Three diagnostic plots accompany the record. The Cα contact map visualizes the tertiary structure as a 2D adjacency matrix (8 Å cutoff, sequence-local contacts suppressed). The Ramachandran plot shows the distribution of backbone (φ, ψ) torsions, with points in the α and β basins reflecting secondary structure content. The PAE plot shows AlphaFold's inter-residue confidence as a color matrix.

  · Six rendered views show the 3D structure from the faces of a cube — i.e. along ±x, ±y, ±z. Rendering representation is drawn randomly per protein from cartoon (secondary-structure ribbons), sticks (backbone bonds), or molecular surface; coloring is either N→C rainbow (blue at the N-terminus through red at the C-terminus) or one color per chain.